Protein AF-A0A327X3Q2-F1 (afdb_monomer)

Secondary structure (DSSP, 8-state):
-----PPPPPHHHHHHHHHHHHHHHHHHHHHHT---TTSHHHHHHHHHHHHH--GGGTTTT-TT---HHHHHHHHTTSPTTGGG-SEEEEE-SSSSTT-SSPEE--TTT---EEE-SSSEEEEE-

Structure (mmCIF, N/CA/C/O backbone):
data_AF-A0A327X3Q2-F1
#
_entry.id   AF-A0A327X3Q2-F1
#
loop_
_atom_site.group_PDB
_atom_site.id
_atom_site.type_symbol
_atom_site.label_atom_id
_atom_site.label_alt_id
_atom_site.label_comp_id
_atom_site.label_asym_id
_atom_site.label_entity_id
_atom_site.label_seq_id
_atom_site.pdbx_PDB_ins_code
_atom_site.Cartn_x
_atom_site.Cartn_y
_atom_site.Cartn_z
_atom_site.occupancy
_atom_site.B_iso_or_equiv
_atom_site.auth_seq_id
_atom_site.auth_comp_id
_atom_site.auth_asym_id
_atom_site.auth_atom_id
_atom_site.pdbx_PDB_model_num
ATOM 1 N N . MET A 1 1 ? 32.471 19.304 -27.133 1.00 42.44 1 MET A N 1
ATOM 2 C CA . MET A 1 1 ? 31.221 18.817 -26.514 1.00 42.44 1 MET A CA 1
ATOM 3 C C . MET A 1 1 ? 31.394 17.329 -26.268 1.00 42.44 1 MET A C 1
ATOM 5 O O . MET A 1 1 ? 31.323 16.567 -27.220 1.00 42.44 1 MET A O 1
ATOM 9 N N . HIS A 1 2 ? 31.731 16.929 -25.041 1.00 49.53 2 HIS A N 1
ATOM 10 C CA . HIS A 1 2 ? 31.719 15.516 -24.663 1.00 49.53 2 HIS A CA 1
ATOM 11 C C . HIS A 1 2 ? 30.265 15.131 -24.405 1.00 49.53 2 HIS A C 1
ATOM 13 O O . HIS A 1 2 ? 29.643 15.631 -23.474 1.00 49.53 2 HIS A O 1
ATOM 19 N N . THR A 1 3 ? 29.694 14.319 -25.285 1.00 56.84 3 THR A N 1
ATOM 20 C CA . THR A 1 3 ? 28.429 13.642 -25.018 1.00 56.84 3 THR A CA 1
ATOM 21 C C . THR A 1 3 ? 28.733 12.481 -24.082 1.00 56.84 3 THR A C 1
ATOM 23 O O . THR A 1 3 ? 29.310 11.485 -24.521 1.00 56.84 3 THR A O 1
ATOM 26 N N . ASP A 1 4 ? 28.386 12.619 -22.804 1.00 56.72 4 ASP A N 1
ATOM 27 C CA . ASP A 1 4 ? 28.432 11.521 -21.839 1.00 56.72 4 ASP A CA 1
ATOM 28 C C . ASP A 1 4 ? 27.399 10.464 -22.239 1.00 56.72 4 ASP A C 1
ATOM 30 O O . ASP A 1 4 ? 26.224 10.518 -21.873 1.00 56.72 4 ASP A O 1
ATOM 34 N N . PHE A 1 5 ? 27.833 9.500 -23.048 1.00 66.94 5 PHE A N 1
ATOM 35 C CA . PHE A 1 5 ? 27.031 8.342 -23.406 1.00 66.94 5 PHE A CA 1
ATOM 36 C C . PHE A 1 5 ? 27.138 7.319 -22.273 1.00 66.94 5 PHE A C 1
ATOM 38 O O . PHE A 1 5 ? 27.964 6.408 -22.305 1.00 66.94 5 PHE A O 1
ATOM 45 N N . SER A 1 6 ? 26.325 7.493 -21.231 1.00 72.00 6 SER A N 1
ATOM 46 C CA . SER A 1 6 ? 26.105 6.411 -20.270 1.00 72.00 6 SER A CA 1
ATOM 47 C C . SER A 1 6 ? 25.276 5.316 -20.949 1.00 72.00 6 SER A C 1
ATOM 49 O O . SER A 1 6 ? 24.239 5.635 -21.540 1.00 72.00 6 SER A O 1
ATOM 51 N N . PRO A 1 7 ? 25.695 4.039 -20.897 1.00 76.25 7 PRO A N 1
ATOM 52 C CA . PRO A 1 7 ? 24.894 2.954 -21.444 1.00 76.25 7 PRO A CA 1
ATOM 53 C C . PRO A 1 7 ? 23.522 2.903 -20.748 1.00 76.25 7 PRO A C 1
ATOM 55 O O . PRO A 1 7 ? 23.426 3.233 -19.560 1.00 76.25 7 PRO A O 1
ATOM 58 N N . PRO A 1 8 ? 22.457 2.498 -21.464 1.00 83.56 8 PRO A N 1
ATOM 59 C CA . PRO A 1 8 ? 21.133 2.373 -20.871 1.00 83.56 8 PRO A CA 1
ATOM 60 C C . PRO A 1 8 ? 21.169 1.387 -19.702 1.00 83.56 8 PRO A C 1
ATOM 62 O O . PRO A 1 8 ? 21.871 0.372 -19.743 1.00 83.56 8 PRO A O 1
ATOM 65 N N . LEU A 1 9 ? 20.412 1.697 -18.648 1.00 89.19 9 LEU A N 1
ATOM 66 C CA . LEU A 1 9 ? 20.326 0.839 -17.473 1.00 89.19 9 LEU A CA 1
ATOM 67 C C . LEU A 1 9 ? 19.776 -0.535 -17.864 1.00 89.19 9 LEU A C 1
ATOM 69 O O . LEU A 1 9 ? 18.839 -0.664 -18.650 1.00 89.19 9 LEU A O 1
ATOM 73 N N . THR A 1 10 ? 20.339 -1.579 -17.266 1.00 94.44 10 THR A N 1
ATOM 74 C CA . THR A 1 10 ? 19.744 -2.914 -17.335 1.00 94.44 10 THR A CA 1
ATOM 75 C C . THR A 1 10 ? 18.425 -2.937 -16.566 1.00 94.44 10 THR A C 1
ATOM 77 O O . THR A 1 10 ? 18.241 -2.204 -15.592 1.00 94.44 10 THR A O 1
ATOM 80 N N . ARG A 1 11 ? 17.530 -3.864 -16.925 1.00 91.50 11 ARG A N 1
ATOM 81 C CA . ARG A 1 11 ? 16.250 -4.041 -16.226 1.00 91.50 11 ARG A CA 1
ATOM 82 C C . ARG A 1 11 ? 16.412 -4.213 -14.710 1.00 91.50 11 ARG A C 1
ATOM 84 O O . ARG A 1 11 ? 15.647 -3.649 -13.936 1.00 91.50 11 ARG A O 1
ATOM 91 N N . ALA A 1 12 ? 17.433 -4.957 -14.284 1.00 93.00 12 ALA A N 1
ATOM 92 C CA . ALA A 1 12 ? 17.731 -5.160 -12.869 1.00 93.00 12 ALA A CA 1
ATOM 93 C C . ALA A 1 12 ? 18.145 -3.856 -12.161 1.00 93.00 12 ALA A C 1
ATOM 95 O O . ALA A 1 12 ? 17.739 -3.614 -11.023 1.00 93.00 12 ALA A O 1
ATOM 96 N N . GLN A 1 13 ? 18.919 -2.998 -12.833 1.00 94.50 13 GLN A N 1
ATOM 97 C CA . GLN A 1 13 ? 19.299 -1.686 -12.306 1.00 94.50 13 GLN A CA 1
ATOM 98 C C . GLN A 1 13 ? 18.090 -0.747 -12.209 1.00 94.50 13 GLN A C 1
ATOM 100 O O . GLN A 1 13 ? 17.926 -0.091 -11.181 1.00 94.50 13 GLN A O 1
ATOM 105 N N . GLU A 1 14 ? 17.213 -0.731 -13.219 1.00 93.81 14 GLU A N 1
ATOM 106 C CA . GLU A 1 14 ? 15.956 0.031 -13.178 1.00 93.81 14 GLU A CA 1
ATOM 107 C C . GLU A 1 14 ? 15.071 -0.396 -12.004 1.00 93.81 14 GLU A C 1
ATOM 109 O O . GLU A 1 14 ? 14.604 0.448 -11.240 1.00 93.81 14 GLU A O 1
ATOM 114 N N . SER A 1 15 ? 14.869 -1.705 -11.822 1.00 93.62 15 SER A N 1
ATOM 115 C CA . SER A 1 15 ? 14.068 -2.242 -10.720 1.00 93.62 15 SER A CA 1
ATOM 116 C C . SER A 1 15 ? 14.655 -1.873 -9.359 1.00 93.62 15 SER A C 1
ATOM 118 O O . SER A 1 15 ? 13.910 -1.464 -8.470 1.00 93.62 15 SER A O 1
ATOM 120 N N . ARG A 1 16 ? 15.981 -1.961 -9.187 1.00 94.69 16 ARG A N 1
ATOM 121 C CA . ARG A 1 16 ? 16.645 -1.582 -7.932 1.00 94.69 16 ARG A CA 1
ATOM 122 C C . ARG A 1 16 ? 16.442 -0.102 -7.612 1.00 94.69 16 ARG A C 1
ATOM 124 O O . ARG A 1 16 ? 16.063 0.222 -6.489 1.00 94.69 16 ARG A O 1
ATOM 131 N N . LEU A 1 17 ? 16.640 0.773 -8.597 1.00 95.44 17 LEU A N 1
ATOM 132 C CA . LEU A 1 17 ? 16.433 2.211 -8.431 1.00 95.44 17 LEU A CA 1
ATOM 133 C C . LEU A 1 17 ? 14.963 2.540 -8.138 1.00 95.44 17 LEU A C 1
ATOM 135 O O . LEU A 1 17 ? 14.674 3.393 -7.302 1.00 95.44 17 LEU A O 1
ATOM 139 N N . ALA A 1 18 ? 14.025 1.854 -8.795 1.00 95.12 18 ALA A N 1
ATOM 140 C CA . ALA A 1 18 ? 12.597 2.022 -8.548 1.00 95.12 18 ALA A CA 1
ATOM 141 C C . ALA A 1 18 ? 12.208 1.613 -7.119 1.00 95.12 18 ALA A C 1
ATOM 143 O O . ALA A 1 18 ? 11.473 2.348 -6.466 1.00 95.12 18 ALA A O 1
ATOM 144 N N . ILE A 1 19 ? 12.734 0.492 -6.609 1.00 95.44 19 ILE A N 1
ATOM 145 C CA . ILE A 1 19 ? 12.515 0.047 -5.221 1.00 95.44 19 ILE A CA 1
ATOM 146 C C . ILE A 1 19 ? 13.076 1.065 -4.228 1.00 95.44 19 ILE A C 1
ATOM 148 O O . ILE A 1 19 ? 12.405 1.408 -3.257 1.00 95.44 19 ILE A O 1
ATOM 152 N N . GLU A 1 20 ? 14.285 1.567 -4.472 1.00 96.12 20 GLU A N 1
ATOM 153 C CA . GLU A 1 20 ? 14.923 2.558 -3.605 1.00 96.12 20 GLU A CA 1
ATOM 154 C C . GLU A 1 20 ? 14.117 3.860 -3.547 1.00 96.12 20 GLU A C 1
ATOM 156 O O . GLU A 1 20 ? 13.796 4.342 -2.459 1.00 96.12 20 GLU A O 1
ATOM 161 N N . ARG A 1 21 ? 13.704 4.384 -4.708 1.00 95.12 21 ARG A N 1
ATOM 162 C CA . ARG A 1 21 ? 12.826 5.560 -4.794 1.00 95.12 21 ARG A CA 1
ATOM 163 C C . ARG A 1 21 ? 11.507 5.324 -4.070 1.00 95.12 21 ARG A C 1
ATOM 165 O O . ARG A 1 21 ? 11.108 6.152 -3.261 1.00 95.12 21 ARG A O 1
ATOM 172 N N . LEU A 1 22 ? 10.868 4.178 -4.308 1.00 94.88 22 LEU A N 1
ATOM 173 C CA . LEU A 1 22 ? 9.618 3.808 -3.649 1.00 94.88 22 LEU A CA 1
ATOM 174 C C . LEU A 1 22 ? 9.775 3.822 -2.123 1.00 94.88 22 LEU A C 1
ATOM 176 O O . LEU A 1 22 ? 8.970 4.438 -1.429 1.00 94.88 22 LEU A O 1
ATOM 180 N N . TYR A 1 23 ? 10.831 3.190 -1.607 1.00 95.50 23 TYR A N 1
ATOM 181 C CA . TYR A 1 23 ? 11.124 3.130 -0.178 1.00 95.50 23 TYR A CA 1
ATOM 182 C C . TYR A 1 23 ? 11.333 4.524 0.428 1.00 95.50 23 TYR A C 1
ATOM 184 O O . TYR A 1 23 ? 10.732 4.847 1.455 1.00 95.50 23 TYR A O 1
ATOM 192 N N . ILE A 1 24 ? 12.139 5.368 -0.220 1.00 94.75 24 ILE A N 1
ATOM 193 C CA . ILE A 1 24 ? 12.414 6.737 0.234 1.00 94.75 24 ILE A CA 1
ATOM 194 C C . ILE A 1 24 ? 11.124 7.569 0.234 1.00 94.75 24 ILE A C 1
ATOM 196 O O . ILE A 1 24 ? 10.761 8.138 1.267 1.00 94.75 24 ILE A O 1
ATOM 200 N N . THR A 1 25 ? 10.381 7.590 -0.877 1.00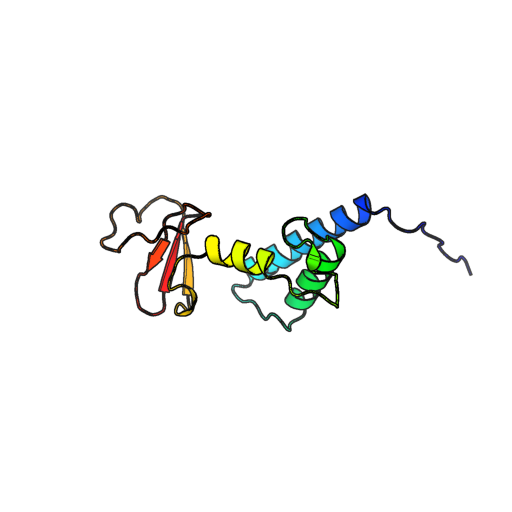 95.06 25 THR A N 1
ATOM 201 C CA . THR A 1 25 ? 9.133 8.359 -0.999 1.00 95.06 25 THR A CA 1
ATOM 202 C C . THR A 1 25 ? 8.078 7.882 0.005 1.00 95.06 25 THR A C 1
ATOM 204 O O . THR A 1 25 ? 7.442 8.707 0.665 1.00 95.06 25 THR A O 1
ATOM 207 N N . MET A 1 26 ? 7.923 6.567 0.204 1.00 93.06 26 MET A N 1
ATOM 208 C CA . MET A 1 26 ? 7.012 6.009 1.213 1.00 93.06 26 MET A CA 1
ATOM 209 C C . MET A 1 26 ? 7.414 6.398 2.638 1.00 93.06 26 MET A C 1
ATOM 211 O O . MET A 1 26 ? 6.551 6.768 3.434 1.00 93.06 26 MET A O 1
ATOM 215 N N . ARG A 1 27 ? 8.710 6.377 2.968 1.00 92.94 27 ARG A N 1
ATOM 216 C CA . ARG A 1 27 ? 9.203 6.803 4.286 1.00 92.94 27 ARG A CA 1
ATOM 217 C C . ARG A 1 27 ? 8.936 8.285 4.539 1.00 92.94 27 ARG A C 1
ATOM 219 O O . ARG A 1 27 ? 8.531 8.651 5.641 1.00 92.94 27 ARG A O 1
ATOM 226 N N . HIS A 1 28 ? 9.108 9.136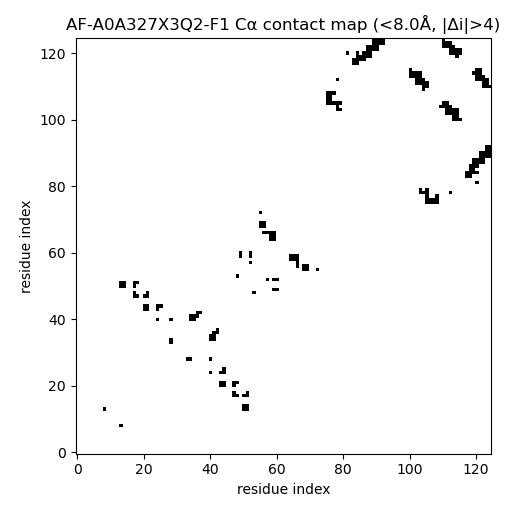 3.528 1.00 92.06 28 HIS A N 1
ATOM 227 C CA . HIS A 1 28 ? 8.754 10.552 3.631 1.00 92.06 28 HIS A CA 1
ATOM 228 C C . HIS A 1 28 ? 7.254 10.761 3.846 1.00 92.06 28 HIS A C 1
ATOM 230 O O . HIS A 1 28 ? 6.875 11.557 4.703 1.00 92.06 28 HIS A O 1
ATOM 236 N N . LEU A 1 29 ? 6.403 10.034 3.119 1.00 91.19 29 LEU A N 1
ATOM 237 C CA . LEU A 1 29 ? 4.950 10.083 3.303 1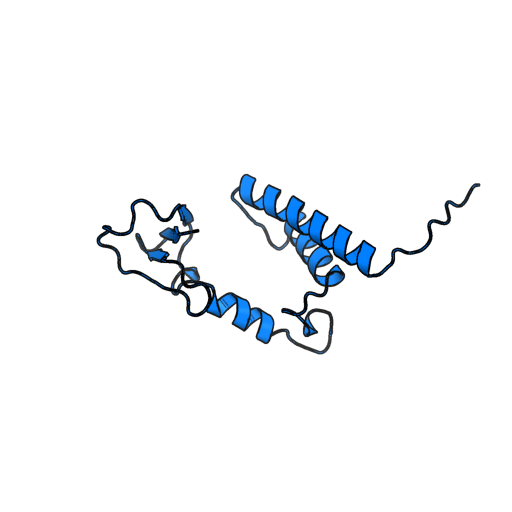.00 91.19 29 LEU A CA 1
ATOM 238 C C . LEU A 1 29 ? 4.535 9.658 4.707 1.00 91.19 29 LEU A C 1
ATOM 240 O O . LEU A 1 29 ? 3.733 10.343 5.341 1.00 91.19 29 LEU A O 1
ATOM 244 N N . PHE A 1 30 ? 5.119 8.568 5.200 1.00 87.00 30 PHE A N 1
ATOM 245 C CA . PHE A 1 30 ? 4.859 8.069 6.542 1.00 87.00 30 PHE A CA 1
ATOM 246 C C . PHE A 1 30 ? 5.222 9.110 7.606 1.00 87.00 30 PHE A C 1
ATOM 248 O O . PHE A 1 30 ? 4.387 9.452 8.437 1.00 87.00 30 PHE A O 1
ATOM 255 N N . ASN A 1 31 ? 6.422 9.692 7.524 1.00 88.06 31 ASN A N 1
ATOM 256 C CA . ASN A 1 31 ? 6.868 10.726 8.462 1.00 88.06 31 ASN A CA 1
ATOM 257 C C . ASN A 1 31 ? 6.031 12.011 8.383 1.00 88.06 31 ASN A C 1
ATOM 259 O O . ASN A 1 31 ? 5.884 12.714 9.378 1.00 88.06 31 ASN A O 1
ATOM 263 N N . ARG A 1 32 ? 5.496 12.341 7.203 1.00 89.69 32 ARG A N 1
ATOM 264 C CA . ARG A 1 32 ? 4.661 13.529 6.992 1.00 89.69 32 ARG A CA 1
ATOM 265 C C . ARG A 1 32 ? 3.250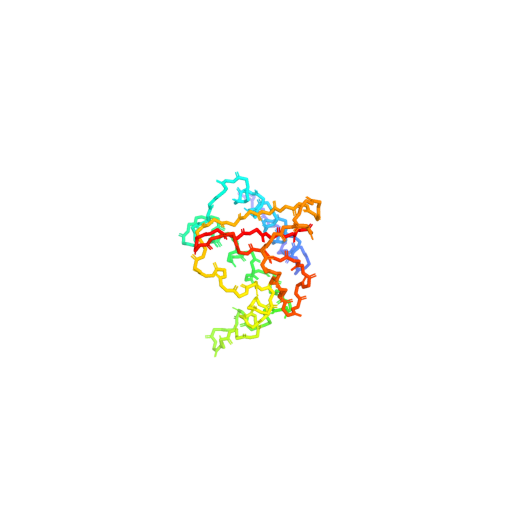 13.371 7.568 1.00 89.69 32 ARG A C 1
ATOM 267 O O . ARG A 1 32 ? 2.608 14.374 7.861 1.00 89.69 32 ARG A O 1
ATOM 274 N N . GLY A 1 33 ? 2.753 12.139 7.685 1.00 85.06 33 GLY A N 1
ATOM 275 C CA . GLY A 1 33 ? 1.429 11.838 8.236 1.00 85.06 33 GLY A CA 1
ATOM 276 C C . GLY A 1 33 ? 0.250 12.165 7.312 1.00 85.06 33 GLY A C 1
ATOM 277 O O . GLY A 1 33 ? -0.897 12.075 7.739 1.00 85.06 33 GLY A O 1
ATOM 278 N N . PHE A 1 34 ? 0.494 12.531 6.049 1.00 84.31 34 PHE A N 1
ATOM 279 C CA . PHE A 1 34 ? -0.566 12.682 5.052 1.00 84.31 34 PHE A CA 1
ATOM 280 C C . PHE A 1 34 ? -0.092 12.354 3.636 1.00 84.31 34 PHE A C 1
ATOM 282 O O . PHE A 1 34 ? 1.078 12.523 3.291 1.00 84.31 34 PHE A O 1
ATOM 289 N N . TYR A 1 35 ? -1.036 11.933 2.793 1.00 87.31 35 TYR A N 1
ATOM 290 C CA . TYR A 1 35 ? -0.797 11.541 1.408 1.00 87.31 35 TYR A CA 1
ATOM 291 C C . TYR A 1 35 ? -1.797 12.222 0.470 1.00 87.31 35 TYR A C 1
ATOM 293 O O . TYR A 1 35 ? -3.004 12.178 0.694 1.00 87.31 35 TYR A O 1
ATOM 301 N N . LYS A 1 36 ? -1.288 12.838 -0.604 1.00 90.12 36 LYS A N 1
ATOM 302 C CA . LYS A 1 36 ? -2.095 13.346 -1.719 1.00 90.12 36 LYS A CA 1
ATOM 303 C C . LYS A 1 36 ? -1.739 12.546 -2.978 1.00 90.12 36 LYS A C 1
ATOM 305 O O . LYS A 1 36 ? -0.648 12.768 -3.507 1.00 90.12 36 LYS A O 1
ATOM 310 N N . PRO A 1 37 ? -2.626 11.667 -3.483 1.00 89.31 37 PRO A N 1
ATOM 311 C CA . PRO A 1 37 ? -2.341 10.834 -4.654 1.00 89.31 37 PRO A CA 1
ATOM 312 C C . PRO A 1 37 ? -1.943 11.620 -5.904 1.00 89.31 37 PRO A C 1
ATOM 314 O O . PRO A 1 37 ? -1.065 11.199 -6.643 1.00 89.31 37 PRO A O 1
ATOM 317 N N . SER A 1 38 ? -2.535 12.797 -6.108 1.00 92.81 38 SER A N 1
ATOM 318 C CA . SER A 1 38 ? -2.221 13.683 -7.236 1.00 92.81 38 SER A CA 1
ATOM 319 C C . SER A 1 38 ? -1.060 14.653 -6.960 1.00 92.81 38 SER A C 1
ATOM 321 O O . SER A 1 38 ? -0.889 15.632 -7.682 1.00 92.81 38 SER A O 1
ATOM 323 N N . GLY A 1 39 ? -0.341 14.484 -5.847 1.00 93.25 39 GLY A N 1
ATOM 324 C CA . GLY A 1 39 ? 0.821 15.295 -5.488 1.00 93.25 39 GLY A CA 1
ATOM 325 C C . GLY A 1 39 ? 2.131 14.684 -5.984 1.00 93.25 39 GLY A C 1
ATOM 326 O O . GLY A 1 39 ? 2.147 13.579 -6.517 1.00 93.25 39 GLY A O 1
ATOM 327 N N . VAL A 1 40 ? 3.246 15.378 -5.730 1.00 91.75 40 VAL A N 1
ATOM 328 C CA . VAL A 1 40 ? 4.593 14.959 -6.168 1.00 91.75 40 VAL A CA 1
ATOM 329 C C . VAL A 1 40 ? 4.930 13.537 -5.709 1.00 91.75 40 VAL A C 1
ATOM 331 O O . VAL A 1 40 ? 5.268 12.695 -6.528 1.00 91.75 40 VAL A O 1
ATOM 334 N N . SER A 1 41 ? 4.741 13.226 -4.423 1.00 92.19 41 SER A N 1
ATOM 335 C CA . SER A 1 41 ? 5.019 11.882 -3.894 1.00 92.19 41 SER A CA 1
ATOM 336 C C . SER A 1 41 ? 4.108 10.800 -4.483 1.00 92.19 41 SER A C 1
ATOM 338 O O . SER A 1 41 ? 4.512 9.647 -4.592 1.00 92.19 41 SER A O 1
ATOM 340 N N . GLY A 1 42 ? 2.871 11.147 -4.852 1.00 93.38 42 GLY A N 1
ATOM 341 C CA . GLY A 1 42 ? 1.960 10.207 -5.503 1.00 93.38 42 GLY A CA 1
ATOM 342 C C . GLY A 1 42 ? 2.384 9.902 -6.934 1.00 93.38 42 GLY A C 1
ATOM 343 O O . GLY A 1 42 ? 2.407 8.737 -7.324 1.00 93.38 42 GLY A O 1
ATOM 344 N N . GLU A 1 43 ? 2.811 10.927 -7.671 1.00 94.31 43 GLU A N 1
ATOM 345 C CA . GLU A 1 43 ? 3.383 10.763 -9.006 1.00 94.31 43 GLU A CA 1
ATOM 346 C C . GLU A 1 43 ? 4.674 9.936 -8.971 1.00 94.31 43 GLU A C 1
ATOM 348 O O . GLU A 1 43 ? 4.826 9.002 -9.754 1.00 94.31 43 GLU A O 1
ATOM 353 N N . GLU A 1 44 ? 5.574 10.211 -8.025 1.00 94.56 44 GLU A N 1
ATOM 354 C CA . GLU A 1 44 ? 6.813 9.444 -7.846 1.00 94.56 44 GLU A CA 1
ATOM 355 C C . GLU A 1 44 ? 6.546 7.963 -7.567 1.00 94.56 44 GLU A C 1
ATOM 357 O O . GLU A 1 44 ? 7.147 7.099 -8.208 1.00 94.56 44 GLU A O 1
ATOM 362 N N . ILE A 1 45 ? 5.617 7.657 -6.654 1.00 94.00 45 ILE A N 1
ATOM 363 C CA . ILE A 1 45 ? 5.211 6.275 -6.369 1.00 94.00 45 ILE A CA 1
ATOM 364 C C . ILE A 1 45 ? 4.639 5.621 -7.623 1.00 94.00 45 ILE A C 1
ATOM 366 O O . ILE A 1 45 ? 5.008 4.490 -7.939 1.00 94.00 45 ILE A O 1
ATOM 370 N N . ARG A 1 46 ? 3.768 6.322 -8.359 1.00 92.12 46 ARG A N 1
ATOM 371 C CA . ARG A 1 46 ? 3.179 5.808 -9.598 1.00 92.12 46 ARG A CA 1
ATOM 372 C C . ARG A 1 46 ? 4.264 5.451 -10.610 1.00 92.12 46 ARG A C 1
ATOM 374 O O . ARG A 1 46 ? 4.282 4.328 -11.101 1.00 92.12 46 ARG A O 1
ATOM 381 N N . GLN A 1 47 ? 5.199 6.361 -10.878 1.00 93.50 47 GLN A N 1
ATOM 382 C CA . GLN A 1 47 ? 6.295 6.119 -11.820 1.00 93.50 47 GLN A CA 1
ATOM 383 C C . GLN A 1 47 ? 7.215 4.984 -11.365 1.00 93.50 47 GLN A C 1
ATOM 385 O O . GLN A 1 47 ? 7.615 4.146 -12.177 1.00 93.50 47 GLN A O 1
ATOM 390 N N . ALA A 1 48 ? 7.520 4.909 -10.068 1.00 93.81 48 ALA A N 1
ATOM 391 C CA . ALA A 1 48 ? 8.304 3.815 -9.508 1.00 93.81 48 ALA A CA 1
ATOM 392 C C . ALA A 1 48 ? 7.595 2.464 -9.690 1.00 93.81 48 ALA A C 1
ATOM 394 O O . ALA A 1 48 ? 8.239 1.499 -10.091 1.00 93.81 48 ALA A O 1
ATOM 395 N N . LEU A 1 49 ? 6.275 2.391 -9.488 1.00 91.25 49 LEU A N 1
ATOM 396 C CA . LEU A 1 49 ? 5.493 1.169 -9.702 1.00 91.25 49 LEU A CA 1
ATOM 397 C C . LEU A 1 49 ? 5.433 0.761 -11.181 1.00 91.25 49 LEU A C 1
ATOM 399 O O . LEU A 1 49 ? 5.677 -0.406 -11.486 1.00 91.25 49 LEU A O 1
ATOM 403 N N . LEU A 1 50 ? 5.191 1.706 -12.098 1.00 92.00 50 LEU A N 1
ATOM 404 C CA . LEU A 1 50 ? 5.195 1.452 -13.550 1.00 92.00 50 LEU A CA 1
ATOM 405 C C . LEU A 1 50 ? 6.580 1.012 -14.053 1.00 92.00 50 LEU A C 1
ATOM 407 O O . LEU A 1 50 ? 6.700 0.188 -14.966 1.00 92.00 50 LEU A O 1
ATOM 411 N N . THR A 1 51 ? 7.645 1.542 -13.446 1.00 93.12 51 THR A N 1
ATOM 412 C CA . THR A 1 51 ? 9.021 1.116 -13.722 1.00 93.12 51 THR A CA 1
ATOM 413 C C . THR A 1 51 ? 9.263 -0.282 -13.171 1.00 93.12 51 THR A C 1
ATOM 415 O O . THR A 1 51 ? 9.758 -1.142 -13.897 1.00 93.12 51 THR A O 1
ATOM 418 N N . LEU A 1 52 ? 8.879 -0.540 -11.920 1.00 92.31 52 LEU A N 1
ATOM 419 C CA . LEU A 1 52 ? 9.105 -1.805 -11.228 1.00 92.31 52 LEU A CA 1
ATOM 420 C C . LEU A 1 52 ? 8.349 -2.966 -11.885 1.00 92.31 52 LEU A C 1
ATOM 422 O O . LEU A 1 52 ? 8.937 -4.033 -12.044 1.00 92.31 52 LEU A O 1
ATOM 426 N N . ARG A 1 53 ? 7.103 -2.740 -12.327 1.00 90.06 53 ARG A N 1
ATOM 427 C CA . ARG A 1 53 ? 6.185 -3.766 -12.867 1.00 90.06 53 ARG A CA 1
ATOM 428 C C . ARG A 1 53 ? 6.112 -4.987 -11.945 1.00 90.06 53 ARG A C 1
ATOM 430 O O . ARG A 1 53 ? 6.508 -6.081 -12.345 1.00 90.06 53 ARG A O 1
ATOM 437 N N . PRO A 1 54 ? 5.722 -4.789 -10.677 1.00 87.88 54 PRO A N 1
ATOM 438 C CA . PRO A 1 54 ? 5.715 -5.876 -9.716 1.00 87.88 54 PRO A CA 1
ATOM 439 C C . PRO A 1 54 ? 4.727 -6.959 -10.158 1.00 87.88 54 PRO A C 1
ATOM 441 O O . PRO A 1 54 ? 3.650 -6.655 -10.662 1.00 87.88 54 PRO A O 1
ATOM 444 N N . GLU A 1 55 ? 5.081 -8.219 -9.923 1.00 87.50 55 GLU A N 1
ATOM 445 C CA . GLU A 1 55 ? 4.289 -9.382 -10.346 1.00 87.50 55 GLU A CA 1
ATOM 446 C C . GLU A 1 55 ? 2.851 -9.355 -9.805 1.00 87.50 55 GLU A C 1
ATOM 448 O O . GLU A 1 55 ? 1.914 -9.724 -10.505 1.00 87.50 55 GLU A O 1
ATOM 453 N N . ILE A 1 56 ? 2.662 -8.825 -8.591 1.00 85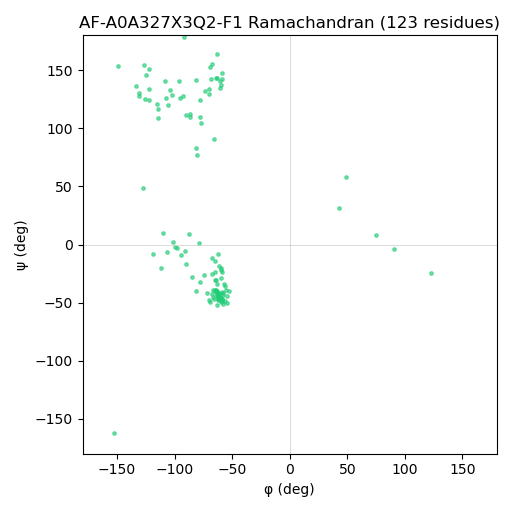.19 56 ILE A N 1
ATOM 454 C CA . ILE A 1 56 ? 1.341 -8.664 -7.963 1.00 85.19 56 ILE A CA 1
ATOM 455 C C . ILE A 1 56 ? 0.414 -7.680 -8.701 1.00 85.19 56 ILE A C 1
ATOM 457 O O . ILE A 1 56 ? -0.776 -7.657 -8.407 1.00 85.19 56 ILE A O 1
ATOM 461 N N . TYR A 1 57 ? 0.952 -6.872 -9.623 1.00 86.62 57 TYR A N 1
ATOM 462 C CA . TYR A 1 57 ? 0.232 -5.922 -10.479 1.00 86.62 57 TYR A CA 1
ATOM 463 C C . TYR A 1 57 ? 0.611 -6.158 -11.953 1.00 86.62 57 TYR A C 1
ATOM 465 O O . TYR A 1 57 ? 1.031 -5.240 -12.661 1.00 86.62 57 TYR A O 1
ATOM 473 N N . GLY A 1 58 ? 0.559 -7.415 -12.400 1.00 79.69 58 GLY A N 1
ATOM 474 C CA . GLY A 1 58 ? 1.136 -7.855 -13.674 1.00 79.69 58 GLY A CA 1
ATOM 475 C C . GLY A 1 58 ? 0.590 -7.158 -14.928 1.00 79.69 58 GLY A C 1
ATOM 476 O O . GLY A 1 58 ? 1.298 -7.081 -15.931 1.00 79.69 58 GLY A O 1
ATOM 477 N N . SER A 1 59 ? -0.624 -6.607 -14.881 1.00 87.25 59 SER A N 1
ATOM 478 C CA . SER A 1 59 ? -1.257 -5.879 -15.989 1.00 87.25 59 SER A CA 1
ATOM 479 C C . SER A 1 59 ? -1.212 -4.355 -15.847 1.00 87.25 59 SER A C 1
ATOM 481 O O . SER A 1 59 ? -1.690 -3.657 -16.732 1.00 87.25 59 SER A O 1
ATOM 483 N N . VAL A 1 60 ? -0.584 -3.808 -14.798 1.00 86.44 60 VAL A N 1
ATOM 484 C CA . VAL A 1 60 ? -0.595 -2.357 -14.500 1.00 86.44 60 VAL A CA 1
ATOM 485 C C . VAL A 1 60 ? -0.017 -1.471 -15.613 1.00 86.44 60 VAL A C 1
ATOM 487 O O . VAL A 1 60 ? -0.335 -0.288 -15.691 1.00 86.44 60 VAL A O 1
ATOM 490 N N . ASN A 1 61 ? 0.817 -2.040 -16.486 1.00 87.62 61 ASN A N 1
ATOM 491 C CA . ASN A 1 61 ? 1.411 -1.344 -17.629 1.00 87.62 61 ASN A CA 1
ATOM 492 C C . ASN A 1 61 ? 0.707 -1.623 -18.962 1.00 87.62 61 ASN A C 1
ATOM 494 O O . ASN A 1 61 ? 1.138 -1.088 -19.983 1.00 87.62 61 ASN A O 1
ATOM 498 N N . ASP A 1 62 ? -0.314 -2.476 -18.979 1.00 89.94 62 ASP A N 1
ATOM 499 C CA . ASP A 1 62 ? -1.090 -2.757 -20.179 1.00 89.94 62 ASP A CA 1
ATOM 500 C C . ASP A 1 62 ? -2.217 -1.715 -20.303 1.00 89.94 62 ASP A C 1
ATOM 502 O O . ASP A 1 62 ? -3.171 -1.749 -19.525 1.00 89.94 62 ASP A O 1
ATOM 506 N N . PRO A 1 63 ? -2.150 -0.786 -21.275 1.00 87.12 63 PRO A N 1
ATOM 507 C CA . PRO A 1 63 ? -3.162 0.257 -21.431 1.00 87.12 63 PRO A CA 1
ATOM 508 C C . PRO A 1 63 ? -4.535 -0.285 -21.856 1.00 87.12 63 PRO A C 1
ATOM 510 O O . PRO A 1 63 ? -5.511 0.463 -21.842 1.00 87.12 63 PRO A O 1
ATOM 513 N N . GLN A 1 64 ? -4.625 -1.555 -22.264 1.00 92.88 64 GLN A N 1
ATOM 514 C CA . GLN A 1 64 ? -5.865 -2.207 -22.684 1.00 92.88 64 GLN A CA 1
ATOM 515 C C . GLN A 1 64 ? -6.507 -3.045 -21.573 1.00 92.88 64 GLN A C 1
ATOM 517 O O . GLN A 1 64 ? -7.582 -3.609 -21.784 1.00 92.88 64 GLN A O 1
ATOM 522 N N . ARG A 1 65 ? -5.874 -3.148 -20.399 1.00 89.25 65 ARG A N 1
ATOM 523 C CA . ARG A 1 65 ? -6.366 -3.958 -19.281 1.00 89.25 65 ARG A CA 1
ATOM 524 C C . ARG A 1 65 ? -6.576 -3.123 -18.030 1.00 89.25 65 ARG A C 1
ATOM 526 O O . ARG A 1 65 ? -5.909 -2.125 -17.786 1.00 89.25 65 ARG A O 1
ATOM 533 N N . VAL A 1 66 ? -7.527 -3.575 -17.221 1.00 87.94 66 VAL A N 1
ATOM 534 C CA . VAL A 1 66 ? -7.756 -3.057 -15.873 1.00 87.94 66 VA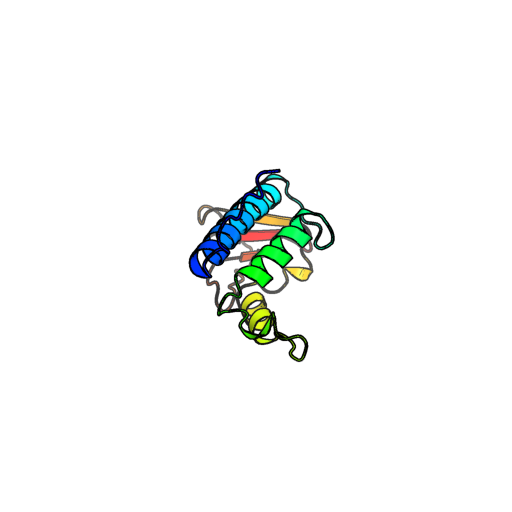L A CA 1
ATOM 535 C C . VAL A 1 66 ? -7.166 -4.051 -14.877 1.00 87.94 66 VAL A C 1
ATOM 537 O O . VAL A 1 66 ? -7.489 -5.236 -14.920 1.00 87.94 66 VAL A O 1
ATOM 540 N N . GLU A 1 67 ? -6.333 -3.558 -13.964 1.00 88.12 67 GLU A N 1
ATOM 541 C CA . GLU A 1 67 ? -5.671 -4.359 -12.929 1.00 88.12 67 GLU A CA 1
ATOM 542 C C . GLU A 1 67 ? -6.615 -4.628 -11.741 1.00 88.12 67 GLU A C 1
ATOM 544 O O . GLU A 1 67 ? -6.553 -3.973 -10.697 1.00 88.12 67 GLU A O 1
ATOM 549 N N . LEU A 1 68 ? -7.548 -5.568 -11.922 1.00 90.31 68 LEU A N 1
ATOM 550 C CA . LEU A 1 68 ? -8.504 -5.960 -10.880 1.00 90.31 68 LEU A CA 1
ATOM 551 C C . LEU A 1 68 ? -7.882 -6.878 -9.821 1.00 90.31 68 LEU A C 1
ATOM 553 O O . LEU A 1 68 ? -8.249 -6.774 -8.651 1.00 90.31 68 LEU A O 1
ATOM 557 N N . ASP A 1 69 ? -6.924 -7.727 -10.191 1.00 89.69 69 ASP A N 1
ATOM 558 C CA . ASP A 1 69 ? -6.279 -8.652 -9.252 1.00 89.69 69 ASP A CA 1
ATOM 559 C C . ASP A 1 69 ? -5.453 -7.890 -8.214 1.00 89.69 69 ASP A C 1
ATOM 561 O O . ASP A 1 69 ? -5.513 -8.186 -7.018 1.00 89.69 69 ASP A O 1
ATOM 565 N N . GLY A 1 70 ? -4.766 -6.829 -8.642 1.00 89.38 70 GLY A N 1
ATOM 566 C CA . GLY A 1 70 ? -4.109 -5.881 -7.750 1.00 89.38 70 GLY A CA 1
ATOM 567 C C . GLY A 1 70 ? -5.073 -5.206 -6.773 1.00 89.38 70 GLY A C 1
ATOM 568 O O . GLY A 1 70 ? -4.761 -5.069 -5.587 1.00 89.38 70 GLY A O 1
ATOM 569 N N . LEU A 1 71 ? -6.268 -4.822 -7.230 1.00 88.75 71 LEU A N 1
ATOM 570 C CA . LEU A 1 71 ? -7.287 -4.249 -6.349 1.00 88.75 71 LEU A CA 1
ATOM 571 C C . LEU A 1 71 ? -7.778 -5.279 -5.323 1.00 88.75 71 LEU A C 1
ATOM 573 O O . LEU A 1 71 ? -7.820 -4.981 -4.129 1.00 88.75 71 LEU A O 1
ATOM 577 N N . VAL A 1 72 ? -8.089 -6.501 -5.761 1.00 91.38 72 VAL A N 1
ATOM 578 C CA . VAL A 1 72 ? -8.484 -7.608 -4.874 1.00 91.38 72 VAL A CA 1
ATOM 579 C C . VAL A 1 72 ? -7.384 -7.895 -3.853 1.00 91.38 72 VAL A C 1
ATOM 581 O O . VAL A 1 72 ? -7.666 -8.018 -2.661 1.00 91.38 72 VAL A O 1
ATOM 584 N N . TYR A 1 73 ? -6.120 -7.908 -4.285 1.00 90.75 73 TYR A N 1
ATOM 585 C CA . TYR A 1 73 ? -4.960 -8.095 -3.418 1.00 90.75 73 TYR A CA 1
ATOM 586 C C . TYR A 1 73 ? -4.936 -7.079 -2.270 1.00 90.75 73 TYR A C 1
ATOM 588 O O . TYR A 1 73 ? -4.670 -7.458 -1.123 1.00 90.75 73 TYR A O 1
ATOM 596 N N . VAL A 1 74 ? -5.206 -5.803 -2.556 1.00 89.94 74 VAL A N 1
ATOM 597 C CA . VAL A 1 74 ? -5.259 -4.744 -1.541 1.00 89.94 74 VAL A CA 1
ATOM 598 C C . VAL A 1 74 ? -6.467 -4.933 -0.625 1.00 89.94 74 VAL A C 1
ATOM 600 O O . VAL A 1 74 ? -6.298 -4.957 0.595 1.00 89.94 74 VAL A O 1
ATOM 603 N N . MET A 1 75 ? -7.661 -5.130 -1.188 1.00 92.12 75 MET A N 1
ATOM 604 C CA . MET A 1 75 ? -8.912 -5.259 -0.429 1.00 92.12 75 MET A CA 1
ATOM 605 C C . MET A 1 75 ? -8.871 -6.411 0.579 1.00 92.12 75 MET A C 1
ATOM 607 O O . MET A 1 75 ? -9.243 -6.239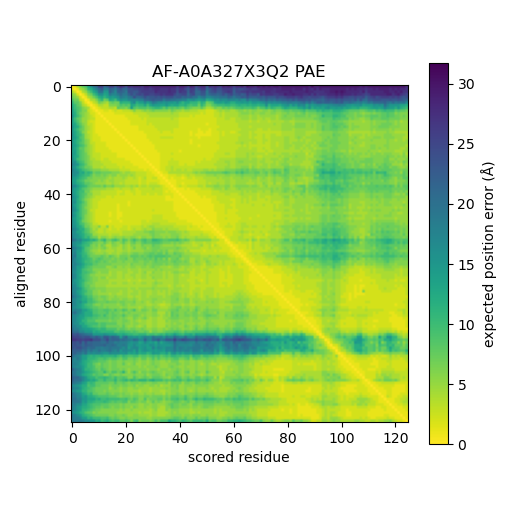 1.737 1.00 92.12 75 MET A O 1
ATOM 611 N N . ASP A 1 76 ? -8.314 -7.555 0.186 1.00 93.69 76 ASP A N 1
ATOM 612 C CA . ASP A 1 76 ? -8.147 -8.739 1.036 1.00 93.69 76 ASP A CA 1
ATOM 613 C C . ASP A 1 76 ? -7.256 -8.509 2.275 1.00 93.69 76 ASP A C 1
ATOM 615 O O . ASP A 1 76 ? -7.239 -9.308 3.224 1.00 93.69 76 ASP A O 1
ATOM 619 N N . ARG A 1 77 ? -6.454 -7.443 2.258 1.00 93.81 77 ARG A N 1
ATOM 620 C CA . ARG A 1 77 ? -5.466 -7.107 3.292 1.00 93.81 77 ARG A CA 1
ATOM 621 C C . ARG A 1 77 ? -5.891 -5.932 4.161 1.00 93.81 77 ARG A C 1
ATOM 623 O O . ARG A 1 77 ? -5.209 -5.659 5.153 1.00 93.81 77 ARG A O 1
ATOM 630 N N . LEU A 1 78 ? -6.994 -5.272 3.824 1.00 94.00 78 LEU A N 1
ATOM 631 C CA . LEU A 1 78 ? -7.552 -4.180 4.604 1.00 94.00 78 LEU A CA 1
ATOM 632 C C . LEU A 1 78 ? -8.662 -4.688 5.542 1.00 94.00 78 LEU A C 1
ATOM 634 O O . LEU A 1 78 ? -9.442 -5.568 5.171 1.00 94.00 78 LEU A O 1
ATOM 638 N N . PRO A 1 79 ? -8.739 -4.177 6.780 1.00 94.56 79 PRO A N 1
ATOM 639 C CA . PRO A 1 79 ? -9.855 -4.470 7.671 1.00 94.56 79 PRO A CA 1
ATOM 640 C C . PRO A 1 79 ? -11.145 -3.819 7.160 1.00 94.56 79 PRO A C 1
ATOM 642 O O . PRO A 1 79 ? -11.139 -2.695 6.658 1.00 94.56 79 PRO A O 1
ATOM 645 N N . LYS A 1 80 ? -12.271 -4.521 7.320 1.00 92.94 80 LYS A N 1
ATOM 646 C CA . LYS A 1 80 ? -13.595 -3.990 6.966 1.00 92.94 80 LYS A CA 1
ATOM 647 C C . LYS A 1 80 ? -13.896 -2.722 7.769 1.00 92.94 80 LYS A C 1
ATOM 649 O O . LYS A 1 80 ? -13.676 -2.699 8.980 1.00 92.94 80 LYS A O 1
ATOM 654 N N . GLY A 1 81 ? -14.448 -1.701 7.118 1.00 92.19 81 GLY A N 1
ATOM 655 C CA . GLY A 1 81 ? -14.826 -0.451 7.768 1.00 92.19 81 GLY A CA 1
ATOM 656 C C . GLY A 1 81 ? -13.728 0.614 7.783 1.00 92.19 81 GLY A C 1
ATOM 657 O O . GLY A 1 81 ? -14.001 1.720 8.250 1.00 92.19 81 GLY A O 1
ATOM 658 N N . ILE A 1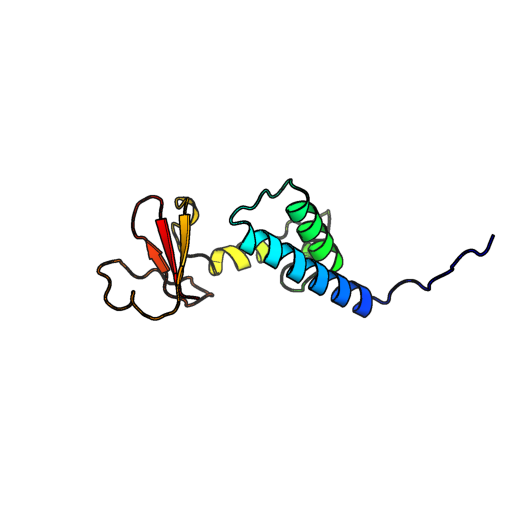 82 ? -12.517 0.309 7.299 1.00 93.31 82 ILE A N 1
ATOM 659 C CA . ILE A 1 82 ? -11.398 1.263 7.237 1.00 93.31 82 ILE A CA 1
ATOM 660 C C . ILE A 1 82 ? -11.726 2.491 6.382 1.00 93.31 82 ILE A C 1
ATOM 662 O O . ILE A 1 82 ? -11.233 3.579 6.652 1.00 93.31 82 ILE A O 1
ATOM 666 N N . GLU A 1 83 ? -12.592 2.337 5.382 1.00 91.94 83 GLU A N 1
ATOM 667 C CA . GLU A 1 83 ? -13.025 3.391 4.467 1.00 91.94 83 GLU A CA 1
ATOM 668 C C . GLU A 1 83 ? -13.811 4.514 5.153 1.00 91.94 83 GLU A C 1
ATOM 670 O O . GLU A 1 83 ? -13.841 5.637 4.659 1.00 91.94 83 GLU A O 1
ATOM 675 N N . ALA A 1 84 ? -14.426 4.220 6.299 1.00 93.50 84 ALA A N 1
ATOM 676 C CA . ALA A 1 84 ? -15.137 5.198 7.114 1.00 93.50 84 ALA A CA 1
ATOM 677 C C . ALA A 1 84 ? -14.233 5.850 8.177 1.00 93.50 84 ALA A C 1
ATOM 679 O O . ALA A 1 84 ? -14.665 6.770 8.867 1.00 93.50 84 ALA A O 1
ATOM 680 N N . CYS A 1 85 ? -12.986 5.393 8.322 1.00 93.75 85 CYS A N 1
ATOM 681 C CA . CYS A 1 85 ? -12.054 5.914 9.311 1.00 93.75 85 CYS A CA 1
ATOM 682 C C . CYS A 1 85 ? -11.187 7.033 8.719 1.00 93.75 85 CYS A C 1
ATOM 684 O O . CYS A 1 85 ? -10.524 6.866 7.697 1.00 93.75 85 CYS A O 1
ATOM 686 N N . ARG A 1 86 ? -11.153 8.180 9.401 1.00 90.56 86 ARG A N 1
ATOM 687 C CA . ARG A 1 86 ? -10.267 9.309 9.091 1.00 90.56 86 ARG A CA 1
ATOM 688 C C . ARG A 1 86 ? -8.890 9.158 9.724 1.00 90.56 86 ARG A C 1
ATOM 690 O O . ARG A 1 86 ? -7.924 9.700 9.194 1.00 90.56 86 ARG A O 1
ATOM 697 N N . VAL A 1 87 ? -8.801 8.458 10.855 1.00 90.25 87 VAL A N 1
ATOM 698 C CA . VAL A 1 87 ? -7.558 8.288 11.614 1.00 90.25 87 VAL A CA 1
ATOM 699 C C . VAL A 1 87 ? -7.250 6.806 11.755 1.00 90.25 87 VAL A C 1
ATOM 701 O O . VAL A 1 87 ? -8.062 6.032 12.263 1.00 90.25 87 VAL A O 1
ATOM 704 N N . ILE A 1 88 ? -6.055 6.425 11.306 1.00 90.44 88 ILE A N 1
ATOM 705 C CA . ILE A 1 88 ? -5.524 5.071 11.440 1.00 90.44 88 ILE A CA 1
ATOM 706 C C . ILE A 1 88 ? -4.297 5.125 12.343 1.00 90.44 88 ILE A C 1
ATOM 708 O O . ILE A 1 88 ? -3.321 5.806 12.028 1.00 90.44 88 ILE A O 1
ATOM 712 N N . THR A 1 89 ? -4.330 4.387 13.446 1.00 90.25 89 THR A N 1
ATOM 713 C CA . THR A 1 89 ? -3.211 4.283 14.386 1.00 90.25 89 THR A CA 1
ATOM 714 C C . THR A 1 89 ? -2.561 2.917 14.253 1.00 90.25 89 THR A C 1
ATOM 716 O O . THR A 1 89 ? -3.230 1.892 14.350 1.00 90.25 89 THR A O 1
ATOM 719 N N . LEU A 1 90 ? -1.248 2.897 14.038 1.00 89.56 90 LEU A N 1
ATOM 720 C CA . LEU A 1 90 ? -0.469 1.664 14.009 1.00 89.56 90 LEU A CA 1
ATOM 721 C C . LEU A 1 90 ? 0.144 1.439 15.390 1.00 89.56 90 LEU A C 1
ATOM 723 O O . LEU A 1 90 ? 0.816 2.330 15.909 1.00 89.56 90 LEU A O 1
ATOM 727 N N . VAL A 1 91 ? -0.090 0.270 15.978 1.00 88.75 91 VAL A N 1
ATOM 728 C CA . VAL A 1 91 ? 0.408 -0.088 17.314 1.00 88.75 91 VAL A CA 1
ATOM 729 C C . VAL A 1 91 ? 1.176 -1.402 17.270 1.00 88.75 91 VAL A C 1
ATOM 731 O O . VAL A 1 91 ? 0.939 -2.244 16.404 1.00 88.75 91 VAL A O 1
ATOM 734 N N . SER A 1 92 ? 2.093 -1.584 18.219 1.00 86.25 92 SER A N 1
ATOM 735 C CA . SER A 1 92 ? 2.635 -2.913 18.508 1.00 86.25 92 SER A CA 1
ATOM 736 C C . SER A 1 92 ? 1.515 -3.826 19.018 1.00 86.25 92 SER A C 1
ATOM 738 O O . SER A 1 92 ? 0.466 -3.357 19.458 1.00 86.25 92 SER A O 1
ATOM 740 N N . ARG A 1 93 ? 1.756 -5.137 19.020 1.00 81.19 93 ARG A N 1
ATOM 741 C CA . ARG A 1 93 ? 0.825 -6.147 19.548 1.00 81.19 93 ARG A CA 1
ATOM 742 C C . ARG A 1 93 ? 0.531 -6.014 21.050 1.00 81.19 93 ARG A C 1
ATOM 744 O O . ARG A 1 93 ? -0.320 -6.709 21.587 1.00 81.19 93 ARG A O 1
ATOM 751 N N . GLU A 1 94 ? 1.243 -5.134 21.737 1.00 69.06 94 GLU A N 1
ATOM 752 C CA . GLU A 1 94 ? 1.143 -4.932 23.173 1.00 69.06 94 GLU A CA 1
ATOM 753 C C . GLU A 1 94 ? 0.028 -3.922 23.496 1.00 69.06 94 GLU A C 1
ATOM 755 O O . GLU A 1 94 ? 0.135 -2.736 23.191 1.00 69.06 94 GLU A O 1
ATOM 760 N N . GLY A 1 95 ? -1.054 -4.388 24.132 1.00 65.31 95 GLY A N 1
ATOM 761 C CA . GLY A 1 95 ? -1.996 -3.522 24.859 1.00 65.31 95 GLY A CA 1
ATOM 762 C C . GLY A 1 95 ? -3.466 -3.569 24.432 1.00 65.31 95 GLY A C 1
ATOM 763 O O . GLY A 1 95 ? -4.329 -3.305 25.267 1.00 65.31 95 GLY A O 1
ATOM 764 N N . PHE A 1 96 ? -3.795 -3.951 23.191 1.00 70.56 96 PHE A N 1
ATOM 765 C CA . PHE A 1 96 ? -5.198 -4.029 22.734 1.00 70.56 96 PHE A CA 1
ATOM 766 C C . PHE A 1 96 ? -5.838 -5.417 22.865 1.00 70.56 96 PHE A C 1
ATOM 768 O O . PHE A 1 96 ? -7.062 -5.531 22.754 1.00 70.56 96 PHE A O 1
ATOM 775 N N . GLU A 1 97 ? -5.052 -6.448 23.191 1.00 68.19 97 GLU A N 1
ATOM 776 C CA . GLU A 1 97 ? -5.533 -7.826 23.370 1.00 68.19 97 GLU A CA 1
ATOM 777 C C . GLU A 1 97 ? -6.591 -7.960 24.481 1.00 68.19 97 GLU A C 1
ATOM 779 O O . GLU A 1 97 ? -7.333 -8.937 24.518 1.00 68.19 97 GLU A O 1
ATOM 784 N N . HIS A 1 98 ? -6.661 -6.999 25.409 1.00 67.44 98 HIS A N 1
ATOM 785 C CA . HIS A 1 98 ? -7.644 -6.959 26.505 1.00 67.44 98 HIS A CA 1
ATOM 786 C C . HIS A 1 98 ? -8.673 -5.835 26.332 1.00 67.44 98 HIS A C 1
ATOM 788 O O . HIS A 1 98 ? -9.433 -5.519 27.252 1.00 67.44 98 HIS A O 1
ATOM 794 N N . SER A 1 99 ? -8.688 -5.190 25.165 1.00 74.94 99 SER A N 1
ATOM 795 C CA . SER A 1 99 ? -9.662 -4.149 24.877 1.00 74.94 99 SER A CA 1
ATOM 796 C C . SER A 1 99 ? -11.067 -4.744 24.734 1.00 74.94 99 SER A C 1
ATOM 798 O O . SER A 1 99 ? -11.248 -5.899 24.358 1.00 74.94 99 SER A O 1
ATOM 800 N N . ARG A 1 100 ? -12.094 -3.940 25.026 1.00 84.69 100 ARG A N 1
ATOM 801 C CA . ARG A 1 100 ? -13.502 -4.338 24.841 1.00 84.69 100 ARG A CA 1
ATOM 802 C C . ARG A 1 100 ? -13.963 -4.235 23.380 1.00 84.69 100 ARG A C 1
ATOM 804 O O . ARG A 1 100 ? -15.139 -4.457 23.101 1.00 84.69 100 ARG A O 1
ATOM 811 N N . PHE A 1 101 ? -13.074 -3.848 22.464 1.00 88.06 101 PHE A N 1
ATOM 812 C CA . PHE A 1 101 ? -13.419 -3.635 21.064 1.00 88.06 101 PHE A CA 1
ATOM 813 C C . PHE A 1 101 ? -13.445 -4.965 20.297 1.00 88.06 101 PHE A C 1
ATOM 815 O O . PHE A 1 101 ? -12.577 -5.812 20.514 1.00 88.06 101 PHE A O 1
ATOM 822 N N . PRO A 1 102 ? -14.395 -5.158 19.365 1.00 89.12 102 PRO A N 1
ATOM 823 C CA . PRO A 1 102 ? -14.398 -6.324 18.491 1.00 89.12 102 PRO A CA 1
ATOM 824 C C . PRO A 1 102 ? -13.128 -6.396 17.636 1.00 89.12 102 PRO A C 1
ATOM 826 O O . PRO A 1 102 ? -12.725 -5.402 17.026 1.00 89.12 102 PRO A O 1
ATOM 829 N N . VAL A 1 103 ? -12.537 -7.589 17.548 1.00 91.75 103 VAL A N 1
ATOM 830 C CA . VAL A 1 103 ? -11.368 -7.839 16.698 1.00 91.75 103 VAL A CA 1
ATOM 831 C C . VAL A 1 103 ? -11.808 -7.994 15.242 1.00 91.75 103 VAL A C 1
ATOM 833 O O . VAL A 1 103 ? -12.624 -8.852 14.907 1.00 91.75 103 VAL A O 1
ATOM 836 N N . LEU A 1 104 ? -11.228 -7.187 14.359 1.00 93.19 104 LEU A N 1
ATOM 837 C CA . LEU A 1 104 ? -11.373 -7.265 12.909 1.00 93.19 104 LEU A CA 1
ATOM 838 C C . LEU A 1 104 ? -10.087 -7.847 12.318 1.00 93.19 104 LEU A C 1
ATOM 840 O O . LEU A 1 104 ? -9.014 -7.267 12.462 1.00 93.19 104 LEU A O 1
ATOM 844 N N . ILE A 1 105 ? -10.186 -8.985 11.631 1.00 92.50 105 ILE A N 1
ATOM 845 C CA . ILE A 1 105 ? -9.027 -9.657 11.029 1.00 92.50 105 ILE A CA 1
ATOM 846 C C . ILE A 1 105 ? -9.174 -9.631 9.501 1.00 92.50 105 ILE A C 1
ATOM 848 O O . ILE A 1 105 ? -10.118 -10.230 8.978 1.00 92.50 105 ILE A O 1
ATOM 852 N N . PRO A 1 106 ? -8.266 -8.969 8.757 1.00 94.19 106 PRO A N 1
ATOM 853 C CA . PRO A 1 106 ? -8.272 -9.017 7.298 1.00 94.19 106 PRO A CA 1
ATOM 854 C C . PRO A 1 106 ? -7.996 -10.435 6.786 1.00 94.19 106 PRO A C 1
ATOM 856 O O . PRO A 1 106 ? -7.136 -11.1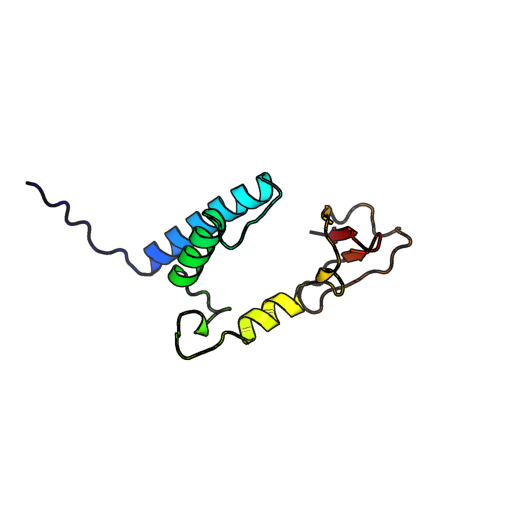37 7.331 1.00 94.19 106 PRO A O 1
ATOM 859 N N . ALA A 1 107 ? -8.652 -10.824 5.691 1.00 92.44 107 ALA A N 1
ATOM 860 C CA . ALA A 1 107 ? -8.621 -12.187 5.155 1.00 92.44 107 ALA A CA 1
ATOM 861 C C . ALA A 1 107 ? -7.197 -12.702 4.874 1.00 92.44 107 ALA A C 1
ATOM 863 O O . ALA A 1 107 ? -6.881 -13.865 5.146 1.00 92.44 107 ALA A O 1
ATOM 864 N N . LYS A 1 108 ? -6.319 -11.835 4.354 1.00 92.56 108 LYS A N 1
ATOM 865 C CA . LYS A 1 108 ? -4.944 -12.199 3.974 1.00 92.56 108 LYS A CA 1
ATOM 866 C C . LYS A 1 108 ? -3.857 -11.570 4.847 1.00 92.56 108 LYS A C 1
ATOM 868 O O . LYS A 1 108 ? -2.755 -12.107 4.871 1.00 92.56 108 LYS A O 1
ATOM 873 N N . ARG A 1 109 ? -4.129 -10.474 5.576 1.00 88.69 109 ARG A N 1
ATOM 874 C CA . ARG A 1 109 ? -3.114 -9.788 6.412 1.00 88.69 109 ARG A CA 1
ATOM 875 C C . ARG A 1 109 ? -3.034 -10.306 7.854 1.00 88.69 109 ARG A C 1
ATOM 877 O O . ARG A 1 109 ? -2.015 -10.071 8.484 1.00 88.69 109 ARG A O 1
ATOM 884 N N . ARG A 1 110 ? -4.035 -11.046 8.360 1.00 89.06 110 ARG A N 1
ATOM 885 C CA . ARG A 1 110 ? -4.022 -11.763 9.664 1.00 89.06 110 ARG A CA 1
ATOM 886 C C . ARG A 1 110 ? -3.427 -10.979 10.856 1.00 89.06 110 ARG A C 1
ATOM 888 O O . ARG A 1 110 ? -2.835 -11.570 11.754 1.00 89.06 110 ARG A O 1
ATOM 895 N N . ARG A 1 111 ? -3.579 -9.652 10.858 1.00 90.69 111 ARG A N 1
ATOM 896 C CA . ARG A 1 111 ? -3.232 -8.758 11.971 1.00 90.69 111 ARG A CA 1
ATOM 897 C C . ARG A 1 111 ? -4.515 -8.257 12.607 1.00 90.69 111 ARG A C 1
ATOM 899 O O . ARG A 1 111 ? -5.472 -7.981 11.879 1.00 90.69 111 ARG A O 1
ATOM 906 N N . ASN A 1 112 ? -4.534 -8.152 13.932 1.00 92.94 112 ASN A N 1
ATOM 907 C CA . ASN A 1 112 ? -5.714 -7.665 14.625 1.00 92.94 112 ASN A CA 1
ATOM 908 C C . ASN A 1 112 ? -5.885 -6.174 14.338 1.00 92.94 112 ASN A C 1
ATOM 910 O O . ASN A 1 112 ? -4.934 -5.391 14.382 1.00 92.94 112 ASN A O 1
ATOM 914 N N . CYS A 1 113 ? -7.113 -5.800 14.021 1.00 94.06 113 CYS A N 1
ATOM 915 C CA . CYS A 1 113 ? -7.528 -4.421 13.858 1.00 94.06 113 CYS A CA 1
ATOM 916 C C . CYS A 1 113 ? -8.716 -4.177 14.787 1.00 94.06 113 CYS A C 1
ATOM 918 O O . CYS A 1 113 ? -9.544 -5.064 14.989 1.00 94.06 113 CYS A O 1
ATOM 920 N N . TYR A 1 114 ? -8.824 -2.972 15.325 1.00 93.88 114 TYR A N 1
ATOM 921 C CA . TYR A 1 114 ? -9.864 -2.599 16.273 1.00 93.88 114 TYR A CA 1
ATOM 922 C C . TYR A 1 114 ? -10.483 -1.293 15.812 1.00 93.88 114 TYR A C 1
ATOM 924 O O . TYR A 1 114 ? -9.780 -0.313 15.560 1.00 93.88 114 TYR A O 1
ATOM 932 N N . ARG A 1 115 ? -11.808 -1.269 15.697 1.00 93.00 115 ARG A N 1
ATOM 933 C CA . ARG A 1 115 ? -12.536 -0.031 15.439 1.00 93.00 115 ARG A CA 1
ATOM 934 C C . ARG A 1 115 ? -12.896 0.604 16.778 1.00 93.00 115 ARG A C 1
ATOM 936 O O . ARG A 1 115 ? -13.689 0.033 17.522 1.00 93.00 115 ARG A O 1
ATOM 943 N N . VAL A 1 116 ? -12.278 1.744 17.080 1.00 91.25 116 VAL A N 1
ATOM 944 C CA . VAL A 1 116 ? -12.448 2.444 18.365 1.00 91.25 116 VAL A CA 1
ATOM 945 C C . VAL A 1 116 ? -13.730 3.274 18.349 1.00 91.25 116 VAL A C 1
ATOM 947 O O . VAL A 1 116 ? -14.472 3.278 19.328 1.00 91.25 116 VAL A O 1
ATOM 950 N N . ASP A 1 117 ? -14.023 3.923 17.219 1.00 90.88 117 ASP A N 1
ATOM 951 C CA . ASP A 1 117 ? -15.257 4.677 16.996 1.00 90.88 117 ASP A CA 1
ATOM 952 C C . ASP A 1 117 ? -15.632 4.736 15.494 1.00 90.88 117 ASP A C 1
ATOM 954 O O . ASP A 1 117 ? -15.195 3.916 14.678 1.00 90.88 117 ASP A O 1
ATOM 958 N N . GLN A 1 118 ? -16.504 5.673 15.107 1.00 91.88 118 GLN A N 1
ATOM 959 C CA . GLN A 1 118 ? -16.934 5.830 13.716 1.00 91.88 118 GLN A CA 1
ATOM 960 C C . GLN A 1 118 ? -15.821 6.319 12.782 1.00 91.88 118 GLN A C 1
ATOM 962 O O . GLN A 1 118 ? -15.878 5.994 11.601 1.00 91.88 118 GLN A O 1
ATOM 967 N N . GLU A 1 119 ? -14.803 7.014 13.278 1.00 95.06 119 GLU A N 1
ATOM 968 C CA . GLU A 1 119 ? -13.758 7.647 12.470 1.00 95.06 119 GLU A CA 1
ATOM 969 C C . GLU A 1 119 ? -12.345 7.105 12.752 1.00 95.06 119 GLU A C 1
ATOM 971 O O . GLU A 1 119 ? -11.413 7.431 12.016 1.00 95.06 119 GLU A O 1
ATOM 976 N N . GLN A 1 120 ? -12.161 6.266 13.772 1.00 94.38 120 GLN A N 1
ATOM 977 C CA . GLN A 1 120 ? -10.849 5.818 14.240 1.00 94.38 120 GLN A CA 1
ATOM 978 C C . GLN A 1 120 ? -10.694 4.298 14.203 1.00 94.38 120 GLN A C 1
ATOM 980 O O . GLN A 1 120 ? -11.542 3.537 14.687 1.00 94.38 120 GLN A O 1
ATOM 985 N N . MET A 1 121 ? -9.553 3.854 13.680 1.00 94.44 121 MET A N 1
ATOM 986 C CA . MET A 1 121 ? -9.164 2.450 13.660 1.00 94.44 121 MET A CA 1
ATOM 987 C C . MET A 1 121 ? -7.721 2.269 14.118 1.00 94.44 121 MET A C 1
ATOM 989 O O . MET A 1 121 ? -6.816 2.984 13.697 1.00 94.44 121 MET A O 1
ATOM 993 N N . VAL A 1 122 ? -7.513 1.258 14.949 1.00 93.38 122 VAL A N 1
ATOM 994 C CA . VAL A 1 122 ? -6.203 0.815 15.415 1.00 93.38 122 VAL A CA 1
ATOM 995 C C . VAL A 1 122 ? -5.838 -0.467 14.674 1.00 93.38 122 VAL A C 1
ATOM 997 O O . VAL A 1 122 ? -6.664 -1.370 14.557 1.00 93.38 122 VAL A O 1
ATOM 1000 N N . ILE A 1 123 ? -4.616 -0.556 14.158 1.00 92.44 123 ILE A N 1
ATOM 1001 C CA . ILE A 1 123 ? -4.098 -1.722 13.436 1.00 92.44 123 ILE A CA 1
ATOM 1002 C C . ILE A 1 123 ? -2.796 -2.161 14.099 1.00 92.44 123 ILE A C 1
ATOM 1004 O O . ILE A 1 123 ? -1.859 -1.372 14.214 1.00 92.44 123 ILE A O 1
ATOM 1008 N N . GLU A 1 124 ? -2.717 -3.429 14.490 1.00 91.88 124 GLU A N 1
ATOM 1009 C CA . GLU A 1 124 ? -1.463 -4.023 14.951 1.00 91.88 124 GLU A CA 1
ATOM 1010 C C . GLU A 1 124 ? -0.514 -4.260 13.767 1.00 91.88 124 GLU A C 1
ATOM 1012 O O . GLU A 1 124 ? -0.912 -4.823 12.737 1.00 91.88 124 GLU A O 1
ATOM 1017 N N . VAL A 1 125 ? 0.748 -3.847 13.907 1.00 86.88 125 VAL A N 1
ATOM 1018 C CA . VAL A 1 125 ? 1.804 -4.030 12.891 1.00 86.88 125 VAL A CA 1
ATOM 1019 C C . VAL A 1 125 ? 2.876 -5.020 13.318 1.00 86.88 125 VAL A C 1
ATOM 1021 O O . VAL A 1 125 ? 3.250 -5.044 14.508 1.00 86.88 125 VAL A O 1
#

Foldseek 3Di:
DDDPPDDDDDLVRQLVVLVVQLVVLVVVCVVVVDDDCPDPSVVSNLVSCCSNCDPQQVCSVPPVDDRVSNVVVVQLQDFPLQVQAPEEAEDAPPDCPPPPFDWTARNPNRWTKGDPDRHYIYTYD

Nearest PDB structures (foldseek):
  7qhm-assembly1_L  TM=6.209E-01  e=1.974E+00  Corynebacterium glutamicum ATCC 13032
  1ocr-assembly1_C  TM=3.446E-01  e=3.504E+00  Bos taurus
  8ugj-assembly1_4C  TM=3.570E-01  e=6.218E+00  Sus scrofa

Organism: Larkinella arboricola (NCBI:txid643671)

Radius of gyration: 18.97 Å; Cα contacts (8 Å, |Δi|>4): 135; chains: 1; bounding box: 49×31×53 Å

pLDDT: mean 88.37, std 9.28, range [42.44, 96.12]

Solvent-accessible surface area (backbone atoms only — not comparable to full-atom values): 7444 Å² total; per-residue (Å²): 135,86,78,85,79,72,77,81,77,51,72,69,55,49,33,52,52,21,51,51,51,35,52,52,49,50,51,53,37,60,76,66,74,59,86,53,70,94,37,71,66,30,49,52,43,50,52,20,47,65,63,44,54,49,76,75,39,72,43,70,81,41,91,89,53,77,55,57,65,38,50,50,58,51,56,38,47,44,48,90,69,54,90,59,34,82,42,78,46,78,39,62,78,78,77,65,87,81,49,93,55,66,79,37,64,15,86,72,55,74,37,58,24,32,60,82,55,79,40,34,33,40,34,44,104

Mean predicted aligned error: 6.58 Å

Sequence (125 aa):
MHTDFSPPLTRAQESRLAIERLYITMRHLFNRGFYKPSGVSGEEIRQALLTLRPEIYGSVNDPQRVELDGLVYVMDRLPKGIEACRVITLVSREGFEHSRFPVLIPAKRRRNCYRVDQEQMVIEV